Protein AF-A0A958DYH0-F1 (afdb_monomer_lite)

Sequence (170 aa):
MGKKNKKQTQKKQQAKALKRRAVQKENKKVSNLMKAKRKTPGMPGLPGGIPPQMRAVAEHLMTFSMPIFELAQPQTPGQINALAAIIQNWWAAFEVQDTDERAKMLATLEPAYLSQPWAKLPFDELTEILLKRHISLVPKSHTEEELSRFSPEELEAAMNISFSDETAED

Secondary structure (DSSP, 8-state):
--SHHHHHHHHHHHHHHHHHHHHHHHHHHHHHHHHHT---TTPPP--TTS-GGGHHHHHHHHHHHHHHHHHH---SHHHHHHHHHHHHHHHHHHH---HHHHHHHHHHHHHHHHTSTT--S-HHHHHHHHHHHHHHH-GGGS-HHHHHHS-HHHHHHHHH---TTTTS--

Structure (mmCIF, N/CA/C/O backbone):
data_AF-A0A958DYH0-F1
#
_entry.id   AF-A0A958DYH0-F1
#
loop_
_atom_site.group_PDB
_atom_site.id
_atom_site.type_symbol
_atom_site.label_atom_id
_atom_site.label_alt_id
_atom_site.label_comp_id
_atom_site.label_asym_id
_atom_site.label_entity_id
_atom_site.label_seq_id
_atom_site.pdbx_PDB_ins_code
_atom_site.Cartn_x
_atom_site.Cartn_y
_atom_site.Cartn_z
_atom_site.occupancy
_atom_site.B_iso_or_equiv
_atom_site.auth_seq_id
_atom_site.auth_comp_id
_atom_site.auth_asym_id
_atom_site.auth_atom_id
_atom_site.pdbx_PDB_model_num
ATOM 1 N N . MET A 1 1 ? -41.935 9.884 43.473 1.00 51.03 1 MET A N 1
ATOM 2 C CA . MET A 1 1 ? -41.327 9.287 42.256 1.00 51.03 1 MET A CA 1
ATOM 3 C C . MET A 1 1 ? -39.782 9.386 42.243 1.00 51.03 1 MET A C 1
ATOM 5 O O . MET A 1 1 ? -39.219 9.948 41.319 1.00 51.03 1 MET A O 1
ATOM 9 N N . GLY A 1 2 ? -39.053 8.859 43.245 1.00 51.03 2 GLY A N 1
ATOM 10 C CA . GLY A 1 2 ? -37.624 9.226 43.432 1.00 51.03 2 GLY A CA 1
ATOM 11 C C . GLY A 1 2 ? -36.560 8.121 43.326 1.00 51.03 2 GLY A C 1
ATOM 12 O O . GLY A 1 2 ? -35.382 8.429 43.171 1.00 51.03 2 GLY A O 1
ATOM 13 N N . LYS A 1 3 ? -36.930 6.833 43.418 1.00 55.66 3 LYS A N 1
ATOM 14 C CA . LYS A 1 3 ? -35.948 5.728 43.542 1.00 55.66 3 LYS A CA 1
ATOM 15 C C . LYS A 1 3 ? -35.738 4.905 42.261 1.00 55.66 3 LYS A C 1
ATOM 17 O O . LYS A 1 3 ? -34.629 4.428 42.033 1.00 55.66 3 LYS A O 1
ATOM 22 N N . LYS A 1 4 ? -36.762 4.764 41.405 1.00 58.16 4 LYS A N 1
ATOM 23 C CA . LYS A 1 4 ? -36.667 3.994 40.146 1.00 58.16 4 LYS A CA 1
ATOM 24 C C . LYS A 1 4 ? -35.802 4.708 39.094 1.00 58.16 4 LYS A C 1
ATOM 26 O O . LYS A 1 4 ? -34.901 4.081 38.544 1.00 58.16 4 LYS A O 1
ATOM 31 N N . ASN A 1 5 ? -35.967 6.025 38.927 1.00 57.66 5 ASN A N 1
ATOM 32 C CA . ASN A 1 5 ? -35.187 6.800 37.953 1.00 57.66 5 ASN A CA 1
ATOM 33 C C . ASN A 1 5 ? -33.694 6.854 38.314 1.00 57.66 5 ASN A C 1
ATOM 35 O O . ASN A 1 5 ? -32.871 6.564 37.458 1.00 57.66 5 ASN A O 1
ATOM 39 N N . LYS A 1 6 ? -33.325 7.079 39.588 1.00 60.34 6 LYS A N 1
ATOM 40 C CA . LYS A 1 6 ? -31.912 7.059 40.032 1.00 60.34 6 LYS A CA 1
ATOM 41 C C . LYS A 1 6 ? -31.209 5.719 39.763 1.00 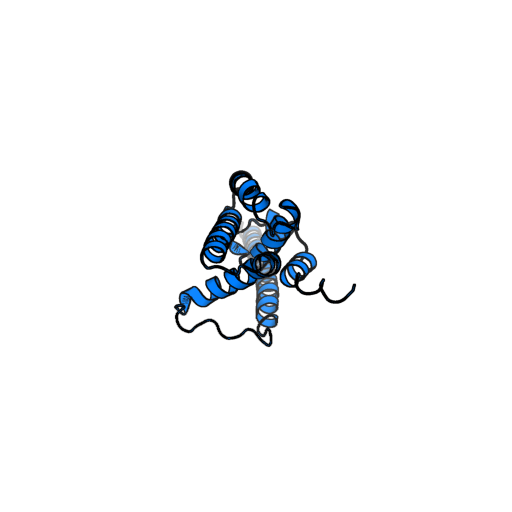60.34 6 LYS A C 1
ATOM 43 O O . LYS A 1 6 ? -30.068 5.717 39.304 1.00 60.34 6 LYS A O 1
ATOM 48 N N . LYS A 1 7 ? -31.886 4.582 39.990 1.00 63.88 7 LYS A N 1
ATOM 49 C CA . LYS A 1 7 ? -31.337 3.247 39.672 1.00 63.88 7 LYS A CA 1
ATOM 50 C C . LYS A 1 7 ? -31.156 3.041 38.165 1.00 63.88 7 LYS A C 1
ATOM 52 O O . LYS A 1 7 ? -30.186 2.411 37.749 1.00 63.88 7 LYS A O 1
ATOM 57 N N . GLN A 1 8 ? -32.056 3.580 37.346 1.00 65.00 8 GLN A N 1
ATOM 58 C CA . GLN A 1 8 ? -31.962 3.483 35.890 1.00 65.00 8 GLN A CA 1
ATOM 59 C C . GLN A 1 8 ? -30.806 4.334 35.338 1.00 65.00 8 GLN A C 1
ATOM 61 O O . GLN A 1 8 ? -30.059 3.866 34.476 1.00 65.00 8 GLN A O 1
ATOM 66 N N . THR A 1 9 ? -30.586 5.535 35.885 1.00 62.75 9 THR A N 1
ATOM 67 C CA . THR A 1 9 ? -29.451 6.390 35.504 1.00 62.75 9 THR A CA 1
ATOM 68 C C . THR A 1 9 ? -28.111 5.787 35.935 1.00 62.75 9 THR A C 1
ATOM 70 O O . THR A 1 9 ? -27.170 5.784 35.142 1.00 62.75 9 THR A O 1
ATOM 73 N N . GLN A 1 10 ? -28.026 5.192 37.133 1.00 65.75 10 GLN A N 1
ATOM 74 C CA . GLN A 1 10 ? -26.817 4.488 37.594 1.00 65.75 10 GLN A CA 1
ATOM 75 C C . GLN A 1 10 ? -26.489 3.257 36.736 1.00 65.75 10 GLN A C 1
ATOM 77 O O . GLN A 1 10 ? -25.329 3.070 36.367 1.00 65.75 10 GLN A O 1
ATOM 82 N N . LYS A 1 11 ? -27.493 2.460 36.335 1.00 67.56 11 LYS A N 1
ATOM 83 C CA . LYS A 1 11 ? -27.284 1.331 35.409 1.00 67.56 11 LYS A CA 1
ATOM 84 C C . LYS A 1 11 ? -26.791 1.791 34.033 1.00 67.56 11 LYS A C 1
ATOM 86 O O . LYS A 1 11 ? -25.871 1.185 33.488 1.00 67.56 11 LYS A O 1
ATOM 91 N N . LYS A 1 12 ? -27.335 2.890 33.489 1.00 65.56 12 LYS A N 1
ATOM 92 C CA . LYS A 1 12 ? -26.852 3.474 32.221 1.00 65.56 12 LYS A CA 1
ATOM 93 C C . LYS A 1 12 ? -25.411 3.982 32.329 1.00 65.56 12 LYS A C 1
ATOM 95 O O . LYS A 1 12 ? -24.625 3.771 31.407 1.00 65.56 12 LYS A O 1
ATOM 100 N N . GLN A 1 13 ? -25.038 4.607 33.447 1.00 65.62 13 GLN A N 1
ATOM 101 C CA . GLN A 1 13 ? -23.665 5.073 33.668 1.00 65.62 13 GLN A CA 1
ATOM 102 C C . GLN A 1 13 ? -22.671 3.912 33.828 1.00 65.62 13 GLN A C 1
ATOM 104 O O . GLN A 1 13 ? -21.600 3.953 33.223 1.00 65.62 13 GLN A O 1
ATOM 109 N N . GLN A 1 14 ? -23.037 2.847 34.548 1.00 63.12 14 GLN A N 1
ATOM 110 C CA . GLN A 1 14 ? -22.204 1.643 34.663 1.00 63.12 14 GLN A CA 1
ATOM 111 C C . GLN A 1 14 ? -22.034 0.921 33.321 1.00 63.12 14 GLN A C 1
ATOM 113 O O . GLN A 1 14 ? -20.913 0.559 32.973 1.00 63.12 14 GLN A O 1
ATOM 118 N N . ALA A 1 15 ? -23.100 0.786 32.525 1.00 64.06 15 ALA A N 1
ATOM 119 C CA . ALA A 1 15 ? -23.015 0.187 31.192 1.00 64.06 15 ALA A CA 1
ATOM 120 C C . ALA A 1 15 ? -22.113 1.004 30.248 1.00 64.06 15 ALA A C 1
ATOM 122 O O . ALA A 1 15 ? -21.296 0.439 29.521 1.00 64.06 15 ALA A O 1
ATOM 123 N N . LYS A 1 16 ? -22.194 2.342 30.301 1.00 68.06 16 LYS A N 1
ATOM 124 C CA . LYS A 1 16 ? -21.324 3.230 29.512 1.00 68.06 16 LYS A CA 1
ATOM 125 C C . LYS A 1 16 ? -19.860 3.152 29.968 1.00 68.06 16 LYS A C 1
ATOM 127 O O . LYS A 1 16 ? -18.963 3.178 29.130 1.00 68.06 16 LYS A O 1
ATOM 132 N N . ALA A 1 17 ? -19.609 3.006 31.271 1.00 62.84 17 ALA A N 1
ATOM 133 C CA . ALA A 1 17 ? -18.264 2.810 31.815 1.00 62.84 17 ALA A CA 1
ATOM 134 C C . ALA A 1 17 ? -17.670 1.437 31.445 1.00 62.84 17 ALA A C 1
ATOM 136 O O . ALA A 1 17 ? -16.488 1.357 31.117 1.00 62.84 17 ALA A O 1
ATOM 137 N N . LEU A 1 18 ? -18.482 0.375 31.437 1.00 62.91 18 LEU A N 1
ATOM 138 C CA . LEU A 1 18 ? -18.087 -0.966 30.989 1.00 62.91 18 LEU A CA 1
ATOM 139 C C . LEU A 1 18 ? -17.742 -0.992 29.495 1.00 62.91 18 LEU A C 1
ATOM 141 O O . LEU A 1 18 ? -16.670 -1.480 29.144 1.00 62.91 18 LEU A O 1
ATOM 145 N N . LYS A 1 19 ? -18.574 -0.383 28.637 1.00 67.12 19 LYS A N 1
ATOM 146 C CA . LYS A 1 19 ? -18.276 -0.248 27.198 1.00 67.12 19 LYS A CA 1
ATOM 147 C C . LYS A 1 19 ? -16.992 0.547 26.952 1.00 67.12 19 LYS A C 1
ATOM 149 O O . LYS A 1 19 ? -16.143 0.112 26.187 1.00 67.12 19 LYS A O 1
ATOM 154 N N . ARG A 1 20 ? -16.783 1.657 27.674 1.00 63.22 20 ARG A N 1
ATOM 155 C CA . ARG A 1 20 ? -15.525 2.423 27.600 1.00 63.22 20 ARG A CA 1
ATOM 156 C C . ARG A 1 20 ? -14.311 1.599 28.026 1.00 63.22 20 ARG A C 1
ATOM 158 O O . ARG A 1 20 ? -13.277 1.687 27.380 1.00 63.22 20 ARG A O 1
ATOM 165 N N . ARG A 1 21 ? -14.425 0.782 29.079 1.00 59.38 21 ARG A N 1
ATOM 166 C CA . ARG A 1 21 ? -13.339 -0.106 29.529 1.00 59.38 21 ARG A CA 1
ATOM 167 C C . ARG A 1 21 ? -13.040 -1.228 28.531 1.00 59.38 21 ARG A C 1
ATOM 169 O O . ARG A 1 21 ? -11.876 -1.594 28.413 1.00 59.38 21 ARG A O 1
ATOM 176 N N . ALA A 1 22 ? -14.044 -1.756 27.831 1.00 62.97 22 ALA A N 1
ATOM 177 C CA . ALA A 1 22 ? -13.851 -2.764 26.786 1.00 62.97 22 ALA A CA 1
ATOM 178 C C . ALA A 1 22 ? -13.075 -2.182 25.594 1.00 62.97 22 ALA A C 1
ATOM 180 O O . ALA A 1 22 ? -11.996 -2.681 25.283 1.00 62.97 22 ALA A O 1
ATOM 181 N N . VAL A 1 23 ? -13.523 -1.036 25.068 1.00 58.62 23 VAL A N 1
ATOM 182 C CA . VAL A 1 23 ? -12.840 -0.312 23.979 1.00 58.62 23 VAL A CA 1
ATOM 183 C C . VAL A 1 23 ? -11.418 0.091 24.383 1.00 58.62 23 VAL A C 1
ATOM 185 O O . VAL A 1 23 ? -10.476 -0.025 23.610 1.00 58.62 23 VAL A O 1
ATOM 188 N N . GLN A 1 24 ? -11.208 0.511 25.634 1.00 62.88 24 GLN A N 1
ATOM 189 C CA . GLN A 1 24 ? -9.877 0.879 26.121 1.00 62.88 24 GLN A CA 1
ATOM 190 C C . GLN A 1 24 ? -8.950 -0.336 26.310 1.00 62.88 24 GLN A C 1
ATOM 192 O O . GLN A 1 24 ? -7.732 -0.185 26.213 1.00 62.88 24 GLN A O 1
ATOM 197 N N . LYS A 1 25 ? -9.498 -1.533 26.573 1.00 64.12 25 LYS A N 1
ATOM 198 C CA . LYS A 1 25 ? -8.734 -2.790 26.605 1.00 64.12 25 LYS A CA 1
ATOM 199 C C . LYS A 1 25 ? -8.376 -3.261 25.199 1.00 64.12 25 LYS A C 1
ATOM 201 O O . LYS A 1 25 ? -7.242 -3.683 25.017 1.00 64.12 25 LYS A O 1
ATOM 206 N N . GLU A 1 26 ? -9.280 -3.150 24.232 1.00 56.00 26 GLU A N 1
ATOM 207 C CA . GLU A 1 26 ? -8.983 -3.416 22.816 1.00 56.00 26 GLU A CA 1
ATOM 208 C C . GLU A 1 26 ? -7.931 -2.454 22.277 1.00 56.00 26 GLU A C 1
ATOM 210 O O . GLU A 1 26 ? -6.883 -2.898 21.821 1.00 56.00 26 GLU A O 1
ATOM 215 N N . ASN A 1 27 ? -8.107 -1.148 22.482 1.00 56.44 27 ASN A N 1
ATOM 216 C CA . ASN A 1 27 ? -7.121 -0.150 22.066 1.00 56.44 27 ASN A CA 1
ATOM 217 C C . ASN A 1 27 ? -5.764 -0.348 22.759 1.00 56.44 27 ASN A C 1
ATOM 219 O O . ASN A 1 27 ? -4.722 -0.093 22.160 1.00 56.44 27 ASN A O 1
ATOM 223 N N . LYS A 1 28 ? -5.741 -0.837 24.010 1.00 58.06 28 LYS A N 1
ATOM 224 C CA . LYS A 1 28 ? -4.493 -1.238 24.681 1.00 58.06 28 LYS A CA 1
ATOM 225 C C . LYS A 1 28 ? -3.913 -2.540 24.143 1.00 58.06 28 LYS A C 1
ATOM 227 O O . LYS A 1 28 ? -2.696 -2.645 24.121 1.00 58.06 28 LYS A O 1
ATOM 232 N N . LYS A 1 29 ? -4.724 -3.514 23.726 1.00 59.66 29 LYS A N 1
ATOM 233 C CA . LYS A 1 29 ? -4.241 -4.740 23.073 1.00 59.66 29 LYS A CA 1
ATOM 234 C C . LYS A 1 29 ? -3.622 -4.412 21.718 1.00 59.66 29 LYS A C 1
ATOM 236 O O . LYS A 1 29 ? -2.484 -4.797 21.502 1.00 59.66 29 LYS A O 1
ATOM 241 N N . VAL A 1 30 ? -4.291 -3.609 20.891 1.00 56.41 30 VAL A N 1
ATOM 242 C CA . VAL A 1 30 ? -3.762 -3.111 19.610 1.00 56.41 30 VAL A CA 1
ATOM 243 C C . VAL A 1 30 ? -2.508 -2.256 19.835 1.00 56.41 30 VAL A C 1
ATOM 245 O O . VAL A 1 30 ? -1.487 -2.471 19.192 1.00 56.41 30 VAL A O 1
ATOM 248 N N . SER A 1 31 ? -2.514 -1.353 20.825 1.00 49.25 31 SER A N 1
ATOM 249 C CA . SER A 1 31 ? -1.328 -0.556 21.177 1.00 49.25 31 SER A CA 1
ATOM 250 C C . SER A 1 31 ? -0.178 -1.402 21.733 1.00 49.25 31 SER A C 1
ATOM 252 O O . SER A 1 31 ? 0.978 -1.086 21.466 1.00 49.25 31 SER A O 1
ATOM 254 N N . ASN A 1 32 ? -0.457 -2.466 22.489 1.00 56.75 32 ASN A N 1
ATOM 255 C CA . ASN A 1 32 ? 0.564 -3.392 22.972 1.00 56.75 32 ASN A CA 1
ATOM 256 C C . ASN A 1 32 ? 1.071 -4.308 21.855 1.00 56.75 32 ASN A C 1
ATOM 258 O O . ASN A 1 32 ? 2.254 -4.615 21.867 1.00 56.75 32 ASN A O 1
ATOM 262 N N . LEU A 1 33 ? 0.242 -4.660 20.868 1.00 52.44 33 LEU A N 1
ATOM 263 C CA . LEU A 1 33 ? 0.671 -5.314 19.628 1.00 52.44 33 LEU A CA 1
ATOM 264 C C . LEU A 1 33 ? 1.639 -4.398 18.856 1.00 52.44 33 LEU A C 1
ATOM 266 O O . LEU A 1 33 ? 2.725 -4.817 18.471 1.00 52.44 33 LEU A O 1
ATOM 270 N N . MET A 1 34 ? 1.314 -3.104 18.743 1.00 53.28 34 MET A N 1
ATOM 271 C CA . MET A 1 34 ? 2.191 -2.095 18.129 1.00 53.28 34 MET A CA 1
ATOM 272 C C . MET A 1 34 ? 3.466 -1.814 18.941 1.00 53.28 34 MET A C 1
ATOM 274 O O . MET A 1 34 ? 4.508 -1.503 18.370 1.00 53.28 34 MET A O 1
ATOM 278 N N . LYS A 1 35 ? 3.419 -1.925 20.274 1.00 52.19 35 LYS A N 1
ATOM 279 C CA . LYS A 1 35 ? 4.613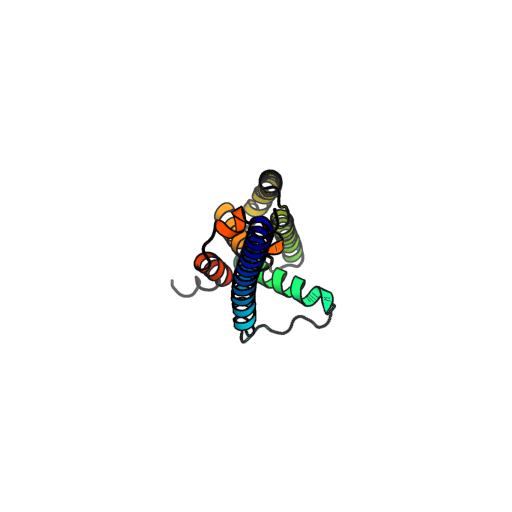 -1.811 21.130 1.00 52.19 35 LYS A CA 1
ATOM 280 C C . LYS A 1 35 ? 5.457 -3.085 21.131 1.00 52.19 35 LYS A C 1
ATOM 282 O O . LYS A 1 35 ? 6.669 -2.970 21.247 1.00 52.19 35 LYS A O 1
ATOM 287 N N . ALA A 1 36 ? 4.853 -4.261 20.972 1.00 49.41 36 ALA A N 1
ATOM 288 C CA . ALA A 1 36 ? 5.558 -5.533 20.825 1.00 49.41 36 ALA A CA 1
ATOM 289 C C . ALA A 1 36 ? 6.232 -5.662 19.448 1.00 49.41 36 ALA A C 1
ATOM 291 O O . ALA A 1 36 ? 7.279 -6.288 19.352 1.00 49.41 36 ALA A O 1
ATOM 292 N N . LYS A 1 37 ? 5.719 -4.973 18.416 1.00 52.47 37 LYS A N 1
ATOM 293 C CA . LYS A 1 37 ? 6.401 -4.800 17.119 1.00 52.47 37 LYS A CA 1
ATOM 294 C C . LYS A 1 37 ? 7.540 -3.763 17.135 1.00 52.47 37 LYS A C 1
ATOM 296 O O . LYS A 1 37 ? 8.217 -3.583 16.126 1.00 52.47 37 LYS A O 1
ATOM 301 N N . ARG A 1 38 ? 7.831 -3.097 18.265 1.00 46.72 38 ARG A N 1
ATOM 302 C CA . ARG A 1 38 ? 9.029 -2.243 18.392 1.00 46.72 38 ARG A CA 1
ATOM 303 C C . ARG A 1 38 ? 10.262 -3.075 18.717 1.00 46.72 38 ARG A C 1
ATOM 305 O O . ARG A 1 38 ? 10.694 -3.136 19.866 1.00 46.72 38 ARG A O 1
ATOM 312 N N . LYS A 1 39 ? 10.810 -3.664 17.660 1.00 43.62 39 LYS A N 1
ATOM 313 C CA . LYS A 1 39 ? 12.234 -3.818 17.326 1.00 43.62 39 LYS A CA 1
ATOM 314 C C . LYS A 1 39 ? 12.266 -4.819 16.179 1.00 43.62 39 LYS A C 1
ATOM 316 O O . LYS A 1 39 ? 12.472 -6.002 16.405 1.00 43.62 39 LYS A O 1
ATOM 321 N N . THR A 1 40 ? 12.047 -4.341 14.958 1.00 48.31 40 THR A N 1
ATOM 322 C CA . THR A 1 40 ? 12.649 -4.995 13.797 1.00 48.31 40 THR A CA 1
ATOM 323 C C . THR A 1 40 ? 14.165 -4.902 13.997 1.00 48.31 40 THR A C 1
ATOM 325 O O . THR A 1 40 ? 14.711 -3.794 14.052 1.00 48.31 40 THR A O 1
ATOM 328 N N . PRO A 1 41 ? 14.873 -6.019 14.226 1.00 43.91 41 PRO A N 1
ATOM 329 C CA . PRO A 1 41 ? 16.323 -6.005 14.241 1.00 43.91 41 PRO A CA 1
ATOM 330 C C . PRO A 1 41 ? 16.759 -5.815 12.784 1.00 43.91 41 PRO A C 1
ATOM 332 O O . PRO A 1 41 ? 16.574 -6.717 11.978 1.00 43.91 41 PRO A O 1
ATOM 335 N N . GLY A 1 42 ? 17.293 -4.640 12.432 1.00 41.75 42 GLY A N 1
ATOM 336 C CA . GLY A 1 42 ? 18.102 -4.508 11.213 1.00 41.75 42 GLY A CA 1
ATOM 337 C C . GLY A 1 42 ? 17.629 -3.596 10.077 1.00 41.75 42 GLY A C 1
ATOM 338 O O . GLY A 1 42 ? 18.118 -3.788 8.972 1.00 41.75 42 GLY A O 1
ATOM 339 N N . MET A 1 43 ? 16.779 -2.578 10.278 1.00 50.47 43 MET A N 1
ATOM 340 C CA . MET A 1 43 ? 16.681 -1.525 9.247 1.00 50.47 43 MET A CA 1
ATOM 341 C C . MET A 1 43 ? 17.843 -0.521 9.382 1.00 50.47 43 MET A C 1
ATOM 343 O O . MET A 1 43 ? 17.998 0.073 10.456 1.00 50.47 43 MET A O 1
ATOM 347 N N . PRO A 1 44 ? 18.650 -0.293 8.325 1.00 51.53 44 PRO A N 1
ATOM 348 C CA . PRO A 1 44 ? 19.625 0.791 8.285 1.00 51.53 44 PRO A CA 1
ATOM 349 C C . PRO A 1 44 ? 18.900 2.116 8.522 1.00 51.53 44 PRO A C 1
ATOM 351 O O . PRO A 1 44 ? 17.832 2.357 7.962 1.00 51.53 44 PRO A O 1
ATOM 354 N N . GLY A 1 45 ? 19.446 2.957 9.400 1.00 52.94 45 GLY A N 1
ATOM 355 C CA . GLY A 1 45 ? 18.799 4.200 9.805 1.00 52.94 45 GLY A CA 1
ATOM 356 C C . GLY A 1 45 ? 18.424 5.074 8.607 1.00 52.94 45 GLY A C 1
ATOM 357 O O . GLY A 1 45 ? 19.263 5.357 7.756 1.00 52.94 45 GLY A O 1
ATOM 358 N N . LEU A 1 46 ? 17.163 5.521 8.579 1.00 52.59 46 LEU A N 1
ATOM 359 C CA . LEU A 1 46 ? 16.675 6.568 7.679 1.00 52.59 46 LEU A CA 1
ATOM 360 C C . LEU A 1 46 ? 17.685 7.732 7.610 1.00 52.59 46 LEU A C 1
ATOM 362 O O . LEU A 1 46 ? 18.160 8.165 8.668 1.00 52.59 46 LEU A O 1
ATOM 366 N N . PRO A 1 47 ? 18.001 8.260 6.411 1.00 53.91 47 PRO A N 1
ATOM 367 C CA . PRO A 1 47 ? 18.963 9.346 6.258 1.00 53.91 47 PRO A CA 1
ATOM 368 C C . PRO A 1 47 ? 18.538 10.548 7.109 1.00 53.91 47 PRO A C 1
ATOM 370 O O . PRO A 1 47 ? 17.364 10.920 7.140 1.00 53.91 47 PRO A O 1
ATOM 373 N N . GLY A 1 48 ? 19.498 11.162 7.808 1.00 51.84 48 GLY A N 1
ATOM 374 C CA . GLY A 1 48 ? 19.290 12.211 8.820 1.00 51.84 48 GLY A CA 1
ATOM 375 C C . GLY A 1 48 ? 18.668 13.533 8.338 1.00 51.84 48 GLY A C 1
ATOM 376 O O . GLY A 1 48 ? 18.751 14.523 9.056 1.00 51.84 48 GLY A O 1
ATOM 377 N N . GLY A 1 49 ? 18.063 13.570 7.148 1.00 63.25 49 GLY A N 1
ATOM 378 C CA . GLY A 1 49 ? 17.384 14.732 6.569 1.00 63.25 49 GLY A CA 1
ATOM 379 C C . GLY A 1 49 ? 15.864 14.766 6.770 1.00 63.25 49 GLY A C 1
ATOM 380 O O . GLY A 1 49 ? 15.241 15.763 6.420 1.00 63.25 49 GLY A O 1
ATOM 381 N N . ILE A 1 50 ? 15.243 13.715 7.321 1.00 64.75 50 ILE A N 1
ATOM 382 C CA . ILE A 1 50 ? 13.787 13.699 7.539 1.00 64.75 50 ILE A CA 1
ATOM 383 C C . ILE A 1 50 ? 13.451 14.379 8.877 1.00 64.75 50 ILE A C 1
ATOM 385 O O . ILE A 1 50 ? 13.945 13.936 9.920 1.00 64.75 50 ILE A O 1
ATOM 389 N N . PRO A 1 51 ? 12.585 15.414 8.894 1.00 74.44 51 PRO A N 1
ATOM 390 C CA . PRO A 1 51 ? 12.142 16.041 10.134 1.00 74.44 51 PRO A CA 1
ATOM 391 C C . PRO A 1 51 ? 11.535 15.014 11.103 1.00 74.44 51 PRO A C 1
ATOM 393 O O . PRO A 1 51 ? 10.790 14.136 10.657 1.00 74.44 51 PRO A O 1
ATOM 396 N N . PRO A 1 52 ? 11.761 15.125 12.427 1.00 71.12 52 PRO A N 1
ATOM 397 C CA . PRO A 1 52 ? 11.244 14.166 13.407 1.00 71.12 52 PRO A CA 1
ATOM 398 C C . PRO A 1 52 ? 9.733 13.923 13.304 1.00 71.12 52 PRO A C 1
ATOM 400 O O . PRO A 1 52 ? 9.289 12.789 13.481 1.00 71.12 52 PRO A O 1
ATOM 403 N N . GLN A 1 53 ? 8.949 14.952 12.956 1.00 74.88 53 GLN A N 1
ATOM 404 C CA . GLN A 1 53 ? 7.503 14.822 12.749 1.00 74.88 53 GLN A CA 1
ATOM 405 C C . GLN A 1 53 ? 7.109 13.957 11.536 1.00 74.88 53 GLN A C 1
ATOM 407 O O . GLN A 1 53 ? 6.037 13.362 11.543 1.00 74.88 53 GLN A O 1
ATOM 412 N N . MET A 1 54 ? 7.973 13.851 10.521 1.00 75.25 54 MET A N 1
ATOM 413 C CA . MET A 1 54 ? 7.727 13.087 9.288 1.00 75.25 54 MET A CA 1
ATOM 414 C C . MET A 1 54 ? 8.287 11.665 9.353 1.00 75.25 54 MET A C 1
ATOM 416 O O . MET A 1 54 ? 8.040 10.864 8.456 1.00 75.25 54 MET A O 1
ATOM 420 N N . ARG A 1 55 ? 9.033 11.330 10.411 1.00 78.25 55 ARG A N 1
ATOM 421 C CA . ARG A 1 55 ? 9.744 10.052 10.515 1.00 78.25 55 ARG A CA 1
ATOM 422 C C . ARG A 1 55 ? 8.796 8.854 10.481 1.00 78.25 55 ARG A C 1
ATOM 424 O O . ARG A 1 55 ? 9.042 7.921 9.735 1.00 78.25 55 ARG A O 1
ATOM 431 N N . ALA A 1 56 ? 7.679 8.927 11.207 1.00 78.88 56 ALA A N 1
ATOM 432 C CA . ALA A 1 56 ? 6.671 7.865 11.207 1.00 78.88 56 ALA A CA 1
ATOM 433 C C . ALA A 1 56 ? 6.016 7.683 9.826 1.00 78.88 56 ALA A C 1
ATOM 435 O O . ALA A 1 56 ? 5.803 6.560 9.386 1.00 78.88 56 ALA A O 1
ATOM 436 N N . VAL A 1 57 ? 5.741 8.785 9.118 1.00 80.19 57 VAL A N 1
ATOM 437 C CA . VAL A 1 57 ? 5.176 8.745 7.760 1.00 80.19 57 VAL A CA 1
ATOM 438 C C . VAL A 1 57 ? 6.174 8.118 6.787 1.00 80.19 57 VAL A C 1
ATOM 440 O O . VAL A 1 57 ? 5.800 7.261 5.995 1.00 80.19 57 VAL A O 1
ATOM 443 N N . ALA A 1 58 ? 7.453 8.485 6.888 1.00 81.62 58 ALA A N 1
ATOM 444 C CA . ALA A 1 58 ? 8.514 7.896 6.079 1.00 81.62 58 ALA A CA 1
ATOM 445 C C . ALA A 1 58 ? 8.689 6.394 6.354 1.00 81.62 58 ALA A C 1
ATOM 447 O O . ALA A 1 58 ? 8.785 5.613 5.413 1.00 81.62 58 ALA A O 1
ATOM 448 N N . GLU A 1 59 ? 8.674 5.975 7.623 1.00 85.06 59 GLU A N 1
ATOM 449 C CA . GLU A 1 59 ? 8.727 4.557 8.011 1.00 85.06 59 GLU A CA 1
ATOM 450 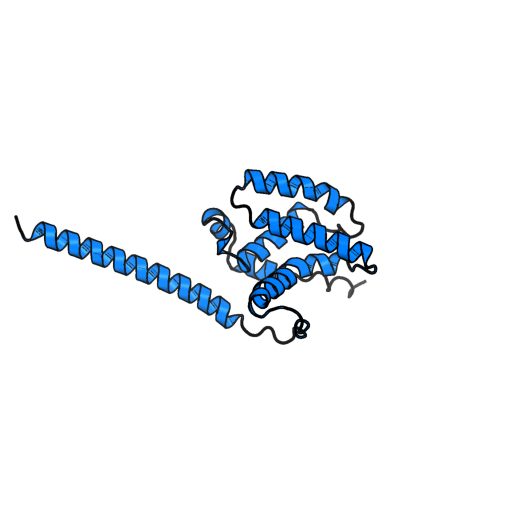C C . GLU A 1 59 ? 7.539 3.771 7.436 1.00 85.06 59 GLU A C 1
ATOM 452 O O . GLU A 1 59 ? 7.719 2.673 6.898 1.00 85.06 59 GLU A O 1
ATOM 457 N N . HIS A 1 60 ? 6.330 4.339 7.488 1.00 89.00 60 HIS A N 1
ATOM 458 C CA . HIS A 1 60 ? 5.150 3.707 6.907 1.00 89.00 60 HIS A CA 1
ATOM 459 C C . HIS A 1 60 ? 5.244 3.608 5.382 1.00 89.00 60 HIS A C 1
ATOM 461 O O . HIS A 1 60 ? 5.030 2.528 4.838 1.00 89.00 60 HIS A O 1
ATOM 467 N N . LEU A 1 61 ? 5.618 4.691 4.697 1.00 86.44 61 LEU A N 1
ATOM 468 C CA . LEU A 1 61 ? 5.776 4.700 3.241 1.00 86.44 61 LEU A CA 1
ATOM 469 C C . LEU A 1 61 ? 6.841 3.703 2.777 1.00 86.44 61 LEU A C 1
ATOM 471 O O . LEU A 1 61 ? 6.618 2.989 1.801 1.00 86.44 61 LEU A O 1
ATOM 475 N N . MET A 1 62 ? 7.969 3.597 3.484 1.00 87.00 62 MET A N 1
ATOM 476 C CA . MET A 1 62 ? 8.987 2.584 3.186 1.00 87.00 62 MET A CA 1
ATOM 477 C C . MET A 1 62 ? 8.435 1.165 3.335 1.00 87.00 62 MET A C 1
ATOM 479 O O . MET A 1 62 ? 8.618 0.335 2.451 1.00 87.00 62 MET A O 1
ATOM 483 N N . THR A 1 63 ? 7.723 0.892 4.429 1.00 87.81 63 THR A N 1
ATOM 484 C CA . THR A 1 63 ? 7.169 -0.446 4.689 1.00 87.81 63 THR A CA 1
ATOM 485 C C . THR A 1 63 ? 6.080 -0.819 3.679 1.00 87.81 63 THR A C 1
ATOM 487 O O . THR A 1 63 ? 6.004 -1.957 3.218 1.00 87.81 63 THR A O 1
ATOM 490 N N . PHE A 1 64 ? 5.248 0.148 3.302 1.00 91.44 64 PHE A N 1
ATOM 491 C CA . PHE A 1 64 ? 4.221 -0.006 2.279 1.00 91.44 64 PHE A CA 1
ATOM 492 C C . PHE A 1 64 ? 4.812 -0.276 0.894 1.00 91.44 64 PHE A C 1
ATOM 494 O O . PHE A 1 64 ? 4.348 -1.169 0.197 1.00 91.44 64 PHE A O 1
ATOM 501 N N . SER A 1 65 ? 5.851 0.469 0.513 1.00 89.25 65 SER A N 1
ATOM 502 C CA . SER A 1 65 ? 6.438 0.406 -0.831 1.00 89.25 65 SER A CA 1
ATOM 503 C C . SER A 1 65 ? 7.407 -0.753 -1.058 1.00 89.25 65 SER A C 1
ATOM 505 O O . SER A 1 65 ? 7.701 -1.070 -2.208 1.00 89.25 65 SER A O 1
ATOM 507 N N . MET A 1 66 ? 7.883 -1.404 0.005 1.00 86.75 66 MET A N 1
ATOM 508 C CA . MET A 1 66 ? 8.854 -2.504 -0.059 1.00 86.75 66 MET A CA 1
ATOM 509 C C . MET A 1 66 ? 8.541 -3.579 -1.124 1.00 86.75 66 MET A C 1
ATOM 511 O O . MET A 1 66 ? 9.431 -3.846 -1.930 1.00 86.75 66 MET A O 1
ATOM 515 N N . PRO A 1 67 ? 7.309 -4.120 -1.250 1.00 85.38 67 PRO A N 1
ATOM 516 C CA . PRO A 1 67 ? 7.033 -5.178 -2.226 1.00 85.38 67 PRO A CA 1
ATOM 517 C C . PRO A 1 67 ? 7.170 -4.686 -3.671 1.00 85.38 67 PRO A C 1
ATOM 519 O O . PRO A 1 67 ? 7.605 -5.414 -4.556 1.00 85.38 67 PRO A O 1
ATOM 522 N N . ILE A 1 68 ? 6.837 -3.417 -3.910 1.00 86.81 68 ILE A N 1
ATOM 523 C CA . ILE A 1 68 ? 6.943 -2.789 -5.227 1.00 86.81 68 ILE A CA 1
ATOM 524 C C . ILE A 1 68 ? 8.417 -2.612 -5.610 1.00 86.81 68 ILE A C 1
ATOM 526 O O . ILE A 1 68 ? 8.786 -2.872 -6.752 1.00 86.81 68 ILE A O 1
ATOM 530 N N . PHE A 1 69 ? 9.272 -2.201 -4.669 1.00 86.69 69 PHE A N 1
ATOM 531 C CA . PHE A 1 69 ? 10.709 -2.059 -4.924 1.00 86.69 69 PHE A CA 1
ATOM 532 C C . PHE A 1 69 ? 11.392 -3.398 -5.219 1.00 86.69 69 PHE A C 1
ATOM 534 O O . PHE A 1 69 ? 12.255 -3.446 -6.097 1.00 86.69 69 PHE A O 1
ATOM 541 N N . GLU A 1 70 ? 10.991 -4.472 -4.537 1.00 84.44 70 GLU A N 1
ATOM 542 C CA . GLU A 1 70 ? 11.511 -5.824 -4.781 1.00 84.44 70 GLU A CA 1
ATOM 543 C C . GLU A 1 70 ? 11.145 -6.347 -6.175 1.00 84.44 70 GLU A C 1
ATOM 545 O O . GLU A 1 70 ? 11.992 -6.938 -6.847 1.00 84.44 70 GLU A O 1
ATOM 550 N N . LEU A 1 71 ? 9.923 -6.065 -6.642 1.00 81.88 71 LEU A N 1
ATOM 551 C CA . LEU A 1 71 ? 9.474 -6.418 -7.991 1.00 81.88 71 LEU A CA 1
ATOM 552 C C . LEU A 1 71 ? 10.148 -5.559 -9.071 1.00 81.88 71 LEU A C 1
ATOM 554 O O . LEU A 1 71 ? 10.569 -6.080 -10.104 1.00 81.88 71 LEU A O 1
ATOM 558 N N . ALA A 1 72 ? 10.234 -4.245 -8.845 1.00 84.06 72 ALA A N 1
ATOM 559 C CA . ALA A 1 72 ? 10.637 -3.277 -9.861 1.00 84.06 72 ALA A CA 1
ATOM 560 C C . ALA A 1 72 ? 12.146 -3.157 -10.071 1.00 84.06 72 ALA A C 1
ATOM 562 O O . ALA A 1 72 ? 12.568 -2.849 -11.187 1.00 84.06 72 ALA A O 1
ATOM 563 N N . GLN A 1 73 ? 12.938 -3.344 -9.010 1.00 78.75 73 GLN A N 1
ATOM 564 C CA . GLN A 1 73 ? 14.401 -3.198 -9.004 1.00 78.75 73 GLN A CA 1
ATOM 565 C C . GLN A 1 73 ? 14.905 -2.031 -9.884 1.00 78.75 73 GLN A C 1
ATOM 567 O O . GLN A 1 73 ? 15.714 -2.243 -10.795 1.00 78.75 73 GLN A O 1
ATOM 572 N N . PRO A 1 74 ? 14.403 -0.796 -9.674 1.00 78.62 74 PRO A N 1
ATOM 573 C CA . PRO A 1 74 ? 14.669 0.321 -10.574 1.00 78.62 74 PRO A CA 1
ATOM 574 C C . PRO A 1 74 ? 16.169 0.646 -10.613 1.00 78.62 74 PRO A C 1
ATOM 576 O O . PRO A 1 74 ? 16.793 0.865 -9.577 1.00 78.62 74 PRO A O 1
ATOM 579 N N . GLN A 1 75 ? 16.743 0.715 -11.816 1.00 78.62 75 GLN A N 1
ATOM 580 C CA . GLN A 1 75 ? 18.184 0.924 -12.032 1.00 78.62 75 GLN A CA 1
ATOM 581 C C . GLN A 1 75 ? 18.523 2.373 -12.401 1.00 78.62 75 GLN A C 1
ATOM 583 O O . GLN A 1 75 ? 19.678 2.790 -12.341 1.00 78.62 75 GLN A O 1
ATOM 588 N N . THR A 1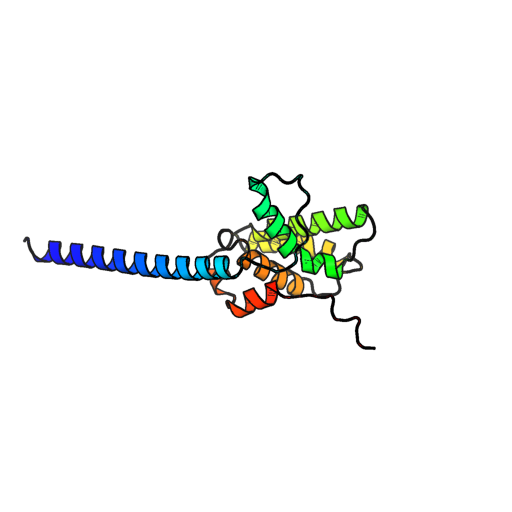 76 ? 17.522 3.156 -12.814 1.00 84.06 76 THR A N 1
ATOM 589 C CA . THR A 1 76 ? 17.710 4.534 -13.288 1.00 84.06 76 THR A CA 1
ATOM 590 C C . THR A 1 76 ? 16.889 5.538 -12.475 1.00 84.06 76 THR A C 1
ATOM 592 O O . THR A 1 76 ? 15.795 5.204 -12.014 1.00 84.06 76 THR A O 1
ATOM 595 N N . PRO A 1 77 ? 17.334 6.806 -12.359 1.00 83.62 77 PRO A N 1
ATOM 596 C CA . PRO A 1 77 ? 16.555 7.850 -11.688 1.00 83.62 77 PRO A CA 1
ATOM 597 C C . PRO A 1 77 ? 15.152 8.050 -12.280 1.00 83.62 77 PRO A C 1
ATOM 599 O O . PRO A 1 77 ? 14.200 8.295 -11.545 1.00 83.62 77 PRO A O 1
ATOM 602 N N . GLY A 1 78 ? 15.002 7.904 -13.602 1.00 81.69 78 GLY A N 1
ATOM 603 C CA . GLY A 1 78 ? 13.700 7.995 -14.269 1.00 81.69 78 GLY A CA 1
ATOM 604 C C . GLY A 1 78 ? 12.727 6.905 -13.814 1.00 81.69 78 GLY A C 1
ATOM 605 O O . GLY A 1 78 ? 11.572 7.202 -13.519 1.00 81.69 78 GLY A O 1
ATOM 606 N N . GLN A 1 79 ? 13.206 5.664 -13.679 1.00 81.56 79 GLN A N 1
ATOM 607 C CA . GLN A 1 79 ? 12.409 4.552 -13.151 1.00 81.56 79 GLN A CA 1
ATOM 608 C C . GLN A 1 79 ? 12.055 4.755 -11.678 1.00 81.56 79 GLN A C 1
ATOM 610 O O . GLN A 1 79 ? 10.918 4.502 -11.297 1.00 81.56 79 GLN A O 1
ATOM 615 N N . ILE A 1 80 ? 12.989 5.259 -10.865 1.00 83.31 80 ILE A N 1
ATOM 616 C CA . ILE A 1 80 ? 12.726 5.581 -9.454 1.00 83.31 80 ILE A CA 1
ATOM 617 C C . ILE A 1 80 ? 11.604 6.621 -9.345 1.00 83.31 80 ILE A C 1
ATOM 619 O O . ILE A 1 80 ? 10.685 6.446 -8.549 1.00 83.31 80 ILE A O 1
ATOM 623 N N . ASN A 1 81 ? 11.635 7.670 -10.171 1.00 84.62 81 ASN A N 1
ATOM 624 C CA . ASN A 1 81 ? 10.605 8.710 -10.164 1.00 84.62 81 ASN A CA 1
ATOM 625 C C . ASN A 1 81 ? 9.237 8.181 -10.616 1.00 84.62 81 ASN A C 1
ATOM 627 O O . ASN A 1 81 ? 8.225 8.493 -9.988 1.00 84.62 81 ASN A O 1
ATOM 631 N N . ALA A 1 82 ? 9.197 7.363 -11.672 1.00 81.69 82 ALA A N 1
ATOM 632 C CA . ALA A 1 82 ? 7.959 6.734 -12.131 1.00 81.69 82 ALA A CA 1
ATOM 633 C C . ALA A 1 82 ? 7.373 5.800 -11.059 1.00 81.69 82 ALA A C 1
ATOM 635 O O . ALA A 1 82 ? 6.178 5.854 -10.769 1.00 81.69 82 ALA A O 1
ATOM 636 N N . LEU A 1 83 ? 8.227 5.002 -10.414 1.00 86.56 83 LEU A N 1
ATOM 637 C CA . LEU A 1 83 ? 7.834 4.103 -9.334 1.00 86.56 83 LEU A CA 1
ATOM 638 C C . LEU A 1 83 ? 7.295 4.874 -8.128 1.00 86.56 83 LEU A C 1
ATOM 640 O O . LEU A 1 83 ? 6.247 4.529 -7.589 1.00 86.56 83 LEU A O 1
ATOM 644 N N . ALA A 1 84 ? 7.979 5.953 -7.741 1.00 87.44 84 ALA A N 1
ATOM 645 C CA . ALA A 1 84 ? 7.543 6.825 -6.661 1.00 87.44 84 ALA A CA 1
ATOM 646 C C . ALA A 1 84 ? 6.163 7.435 -6.945 1.00 87.44 84 ALA A C 1
ATOM 648 O O . ALA A 1 84 ? 5.336 7.484 -6.038 1.00 87.44 84 ALA A O 1
ATOM 649 N N . ALA A 1 85 ? 5.884 7.842 -8.187 1.00 87.94 85 ALA A N 1
ATOM 650 C CA . ALA A 1 85 ? 4.574 8.364 -8.572 1.00 87.94 85 ALA A CA 1
ATOM 651 C C . ALA A 1 85 ? 3.468 7.299 -8.453 1.00 87.94 85 ALA A C 1
ATOM 653 O O . ALA A 1 85 ? 2.410 7.574 -7.890 1.00 87.94 85 ALA A O 1
ATOM 654 N N . ILE A 1 86 ? 3.719 6.070 -8.919 1.00 89.31 86 ILE A N 1
ATOM 655 C CA . ILE A 1 86 ? 2.763 4.956 -8.790 1.00 89.31 86 ILE A CA 1
ATOM 656 C C . ILE A 1 86 ? 2.494 4.647 -7.308 1.00 89.31 86 ILE A C 1
ATOM 658 O O . ILE A 1 86 ? 1.337 4.568 -6.894 1.00 89.31 86 ILE A O 1
ATOM 662 N N . ILE A 1 87 ? 3.548 4.555 -6.489 1.00 92.00 87 ILE A N 1
ATOM 663 C CA . ILE A 1 87 ? 3.447 4.331 -5.037 1.00 92.00 87 ILE A CA 1
ATOM 664 C C . ILE A 1 87 ? 2.622 5.433 -4.363 1.00 92.00 87 ILE A C 1
ATOM 666 O O . ILE A 1 87 ? 1.744 5.133 -3.556 1.00 92.00 87 ILE A O 1
ATOM 670 N N . GLN A 1 88 ? 2.899 6.700 -4.684 1.00 90.44 88 GLN A N 1
ATOM 671 C CA . GLN A 1 88 ? 2.173 7.841 -4.123 1.00 90.44 88 GLN A CA 1
ATOM 672 C C . GLN A 1 88 ? 0.689 7.796 -4.479 1.00 90.44 88 GLN A C 1
ATOM 674 O O . GLN A 1 88 ? -0.144 8.062 -3.617 1.00 90.44 88 GLN A O 1
ATOM 679 N N . ASN A 1 89 ? 0.352 7.424 -5.713 1.00 92.50 89 ASN A N 1
ATOM 680 C CA . ASN A 1 89 ? -1.040 7.322 -6.129 1.00 92.50 89 ASN A CA 1
ATOM 681 C C . ASN A 1 89 ? -1.775 6.162 -5.445 1.00 92.50 89 ASN A C 1
ATOM 683 O O . ASN A 1 89 ? -2.919 6.348 -5.040 1.00 92.50 89 ASN A O 1
ATOM 687 N N . TRP A 1 90 ? -1.137 4.998 -5.258 1.00 94.75 90 TRP A N 1
ATOM 688 C CA . TRP A 1 90 ? -1.736 3.920 -4.460 1.00 94.75 90 TRP A CA 1
ATOM 689 C C . TRP A 1 90 ? -1.959 4.352 -3.012 1.00 94.75 90 TRP A C 1
ATOM 691 O O . TRP A 1 90 ? -3.047 4.157 -2.476 1.00 94.75 90 TRP A O 1
ATOM 701 N N . TRP A 1 91 ? -0.953 4.973 -2.390 1.00 94.38 91 TRP A N 1
ATOM 702 C CA . TRP A 1 91 ? -1.078 5.491 -1.029 1.00 94.38 91 TRP A CA 1
ATOM 703 C C . TRP A 1 91 ? -2.247 6.475 -0.915 1.00 94.38 91 TRP A C 1
ATOM 705 O O . TRP A 1 91 ? -3.110 6.309 -0.057 1.00 94.38 91 TRP A O 1
ATOM 715 N N . ALA A 1 92 ? -2.316 7.453 -1.822 1.00 92.69 92 ALA A N 1
ATOM 716 C CA . ALA A 1 92 ? -3.389 8.439 -1.856 1.00 92.69 92 ALA A CA 1
ATOM 717 C C . ALA A 1 92 ? -4.764 7.791 -2.076 1.00 92.69 92 ALA A C 1
ATOM 719 O O . ALA A 1 92 ? -5.712 8.138 -1.377 1.00 92.69 92 ALA A O 1
ATOM 720 N N . ALA A 1 93 ? -4.878 6.822 -2.991 1.00 94.69 93 ALA A N 1
ATOM 721 C CA . ALA A 1 93 ? -6.127 6.099 -3.220 1.00 94.69 93 ALA A CA 1
ATOM 722 C C . ALA A 1 93 ? -6.605 5.393 -1.940 1.00 94.69 93 ALA A C 1
ATOM 724 O O . ALA A 1 93 ? -7.780 5.472 -1.593 1.00 94.69 93 ALA A O 1
ATOM 725 N N . PHE A 1 94 ? -5.701 4.757 -1.190 1.00 94.62 94 PHE A N 1
ATOM 726 C CA . PHE A 1 94 ? -6.060 4.070 0.052 1.00 94.62 94 PHE A CA 1
ATOM 727 C C . PHE A 1 94 ? -6.350 4.998 1.241 1.00 94.62 94 PHE A C 1
ATOM 729 O O . PHE A 1 94 ? -6.836 4.514 2.265 1.00 94.62 94 PHE A O 1
ATOM 736 N N . GLU A 1 95 ? -6.062 6.297 1.146 1.00 91.81 95 GLU A N 1
ATOM 737 C CA . GLU A 1 95 ? -6.504 7.295 2.131 1.00 91.81 95 GLU A CA 1
ATOM 738 C C . GLU A 1 95 ? -7.949 7.769 1.888 1.00 91.81 95 GLU A C 1
ATOM 740 O O . GLU A 1 95 ? -8.562 8.354 2.785 1.00 91.81 95 GLU A O 1
ATOM 745 N N . VAL A 1 96 ? -8.523 7.490 0.713 1.00 92.06 96 VAL A N 1
ATOM 746 C CA . VAL A 1 96 ? -9.908 7.847 0.380 1.00 92.06 96 VAL A CA 1
ATOM 747 C C . VAL A 1 96 ? -10.880 6.863 1.027 1.00 92.06 96 VAL A C 1
ATOM 749 O O . VAL A 1 96 ? -10.911 5.683 0.684 1.00 92.06 96 VAL A O 1
ATOM 752 N N . GLN A 1 97 ? -11.715 7.347 1.950 1.00 86.88 97 GLN A N 1
ATOM 753 C CA . GLN A 1 97 ? -12.691 6.513 2.668 1.00 86.88 97 GLN A CA 1
ATOM 754 C C . GLN A 1 97 ? -13.847 6.021 1.789 1.00 86.88 97 GLN A C 1
ATOM 756 O O . GLN A 1 97 ? -14.394 4.956 2.061 1.00 86.88 97 GLN A O 1
ATOM 761 N N . ASP A 1 98 ? -14.217 6.779 0.757 1.00 89.50 98 ASP A N 1
ATOM 762 C CA . ASP A 1 98 ? -15.245 6.379 -0.202 1.00 89.50 98 ASP A CA 1
ATOM 763 C C . ASP A 1 98 ? -14.703 5.255 -1.101 1.00 89.50 98 ASP A C 1
ATOM 765 O O . ASP A 1 98 ? -13.719 5.425 -1.827 1.00 89.50 98 ASP A O 1
ATOM 769 N N . THR A 1 99 ? -15.333 4.081 -1.034 1.00 86.44 99 THR A N 1
ATOM 770 C CA . THR A 1 99 ? -14.894 2.895 -1.777 1.00 86.44 99 THR A CA 1
ATOM 771 C C . THR A 1 99 ? -15.084 3.041 -3.284 1.00 86.44 99 THR A C 1
ATOM 773 O O . THR A 1 99 ? -14.277 2.502 -4.042 1.00 86.44 99 THR A O 1
ATOM 776 N N . ASP A 1 100 ? -16.095 3.790 -3.733 1.00 91.38 100 ASP A N 1
ATOM 777 C CA . ASP A 1 100 ? -16.359 4.015 -5.156 1.00 91.38 100 ASP A CA 1
ATOM 778 C C . ASP A 1 100 ? -15.354 5.012 -5.741 1.00 91.38 100 ASP A C 1
ATOM 780 O O . ASP A 1 100 ? -14.870 4.837 -6.864 1.00 91.38 100 ASP A O 1
ATOM 784 N N . GLU A 1 101 ? -15.013 6.061 -4.989 1.00 92.50 101 GLU A N 1
ATOM 785 C CA . GLU A 1 101 ? -13.969 7.012 -5.383 1.00 92.50 101 GLU A CA 1
ATOM 786 C C . GLU A 1 101 ? -12.591 6.340 -5.419 1.00 92.50 101 GLU A C 1
ATOM 788 O O . GLU A 1 101 ? -11.871 6.459 -6.416 1.00 92.50 101 GLU A O 1
ATOM 793 N N . ARG A 1 102 ? -12.264 5.541 -4.397 1.00 93.19 102 ARG A N 1
ATOM 794 C CA . ARG A 1 102 ? -11.045 4.724 -4.368 1.00 93.19 102 ARG A CA 1
ATOM 795 C C . ARG A 1 102 ? -10.970 3.777 -5.560 1.00 93.19 102 ARG A C 1
ATOM 797 O O . ARG A 1 102 ? -9.935 3.724 -6.219 1.00 93.19 102 ARG A O 1
ATOM 804 N N . ALA A 1 103 ? -12.051 3.060 -5.870 1.00 91.88 103 ALA A N 1
ATOM 805 C CA . ALA A 1 103 ? -12.090 2.147 -7.011 1.00 91.88 103 ALA A CA 1
ATOM 806 C C . ALA A 1 103 ? -11.819 2.878 -8.336 1.00 91.88 103 ALA A C 1
ATOM 808 O O . ALA A 1 103 ? -11.045 2.391 -9.159 1.00 91.88 103 ALA A O 1
ATOM 809 N N . LYS A 1 104 ? -12.373 4.085 -8.522 1.00 94.25 104 LYS A N 1
ATOM 810 C CA . LYS A 1 104 ? -12.076 4.920 -9.699 1.00 94.25 104 LYS A CA 1
ATOM 811 C C . LYS A 1 104 ? -10.605 5.325 -9.756 1.00 94.25 104 LYS A C 1
ATOM 813 O O . LYS A 1 104 ? -10.015 5.268 -10.830 1.00 94.25 104 LYS A O 1
ATOM 818 N N . MET A 1 105 ? -10.008 5.719 -8.631 1.00 94.38 105 MET A N 1
ATOM 819 C CA . MET A 1 105 ? -8.582 6.064 -8.574 1.00 94.38 105 MET A CA 1
ATOM 820 C C . MET A 1 105 ? -7.684 4.858 -8.861 1.00 94.38 105 MET A C 1
ATOM 822 O O . MET A 1 105 ? -6.698 4.985 -9.576 1.00 94.38 105 MET A O 1
ATOM 826 N N . LEU A 1 106 ? -8.024 3.678 -8.345 1.00 94.44 106 LEU A N 1
ATOM 827 C CA . LEU A 1 106 ? -7.274 2.454 -8.624 1.00 94.44 106 LEU A CA 1
ATOM 828 C C . LEU A 1 106 ? -7.395 2.046 -10.099 1.00 94.44 106 LEU A C 1
ATOM 830 O O . LEU A 1 106 ? -6.393 1.685 -10.711 1.00 94.44 106 LEU A O 1
ATOM 834 N N . ALA A 1 107 ? -8.573 2.208 -10.705 1.00 93.44 107 ALA A N 1
ATOM 835 C CA . ALA A 1 107 ? -8.781 1.935 -12.126 1.00 93.44 107 ALA A CA 1
ATOM 836 C C . ALA A 1 107 ? -7.945 2.843 -13.050 1.00 93.44 107 ALA A C 1
ATOM 838 O O . ALA A 1 107 ? -7.578 2.429 -14.147 1.00 93.44 107 ALA A O 1
ATOM 839 N N . THR A 1 108 ? -7.599 4.072 -12.635 1.00 92.44 108 THR A N 1
ATOM 840 C CA . THR A 1 108 ? -6.674 4.914 -13.423 1.00 92.44 108 THR A CA 1
ATOM 841 C C . THR A 1 108 ? -5.213 4.492 -13.273 1.00 92.44 108 THR A C 1
ATOM 843 O O . THR A 1 108 ? -4.396 4.817 -14.137 1.00 92.44 108 THR A O 1
ATOM 846 N N . LEU A 1 109 ? -4.877 3.755 -12.210 1.00 92.38 109 LEU A N 1
ATOM 847 C CA . LEU A 1 109 ? -3.527 3.256 -11.952 1.00 92.38 109 LEU A CA 1
ATOM 848 C C . LEU A 1 109 ? -3.236 1.934 -12.641 1.00 92.38 109 LEU A C 1
ATOM 850 O O . LEU A 1 109 ? -2.090 1.700 -13.021 1.00 92.38 109 LEU A O 1
ATOM 854 N N . GLU A 1 110 ? -4.251 1.097 -12.828 1.00 93.94 110 GLU A N 1
ATOM 855 C CA . GLU A 1 110 ? -4.102 -0.220 -13.442 1.00 93.94 110 GLU A CA 1
ATOM 856 C C . GLU A 1 110 ? -3.363 -0.170 -14.796 1.00 93.94 110 GLU A C 1
ATOM 858 O O . GLU A 1 110 ? -2.356 -0.869 -14.932 1.00 93.94 110 GLU A O 1
ATOM 863 N N . PRO A 1 111 ? -3.708 0.701 -15.770 1.00 92.81 111 PRO A N 1
ATOM 864 C CA . PRO A 1 111 ? -2.970 0.768 -17.032 1.00 92.81 111 PRO A CA 1
ATOM 865 C C . PRO A 1 111 ? -1.503 1.174 -16.849 1.00 92.81 111 PRO A C 1
ATOM 867 O O . PRO A 1 111 ? -0.625 0.665 -17.543 1.00 92.81 111 PRO A O 1
ATOM 870 N N . ALA A 1 112 ? -1.232 2.085 -15.906 1.00 89.50 112 ALA A N 1
ATOM 871 C CA . ALA A 1 112 ? 0.116 2.563 -15.616 1.00 89.50 112 ALA A CA 1
ATOM 872 C C . ALA A 1 112 ? 0.972 1.494 -14.928 1.00 89.50 112 ALA A C 1
ATOM 874 O O . ALA A 1 112 ? 2.185 1.482 -15.131 1.00 89.50 112 ALA A O 1
ATOM 875 N N . TYR A 1 113 ? 0.352 0.613 -14.137 1.00 89.50 113 TYR A N 1
ATOM 876 C CA . TYR A 1 113 ? 0.985 -0.576 -13.577 1.00 89.50 113 TYR A CA 1
ATOM 877 C C . TYR A 1 113 ? 1.255 -1.616 -14.665 1.00 89.50 113 TYR A C 1
ATOM 879 O O . TYR A 1 113 ? 2.398 -2.024 -14.839 1.00 89.50 113 TYR A O 1
ATOM 887 N N . LEU A 1 114 ? 0.240 -1.988 -15.447 1.00 90.81 114 LEU A N 1
ATOM 888 C CA . LEU A 1 114 ? 0.352 -3.024 -16.479 1.00 90.81 114 LEU A CA 1
ATOM 889 C C . LEU A 1 114 ? 1.332 -2.653 -17.603 1.00 90.81 114 LEU A C 1
ATOM 891 O O . LEU A 1 114 ? 1.878 -3.536 -18.259 1.00 90.81 114 LEU A O 1
ATOM 895 N N . SER A 1 115 ? 1.601 -1.362 -17.819 1.00 89.19 115 SER A N 1
ATOM 896 C CA . SER A 1 115 ? 2.631 -0.919 -18.764 1.00 89.19 115 SER A CA 1
ATOM 897 C C . SER A 1 115 ? 4.064 -1.113 -18.255 1.00 89.19 115 SER A C 1
ATOM 899 O O . SER A 1 115 ? 5.012 -0.860 -19.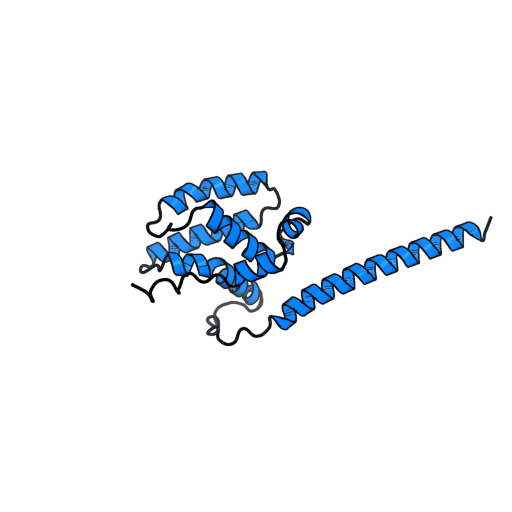000 1.00 89.19 115 SER A O 1
ATOM 901 N N . GLN A 1 116 ? 4.256 -1.474 -16.984 1.00 85.56 116 GLN A N 1
ATOM 902 C CA . GLN A 1 116 ? 5.584 -1.611 -16.401 1.00 85.56 116 GLN A CA 1
ATOM 903 C C . GLN A 1 116 ? 6.178 -2.991 -16.693 1.00 85.56 116 GLN A C 1
ATOM 905 O O . GLN A 1 116 ? 5.512 -4.004 -16.495 1.00 85.56 116 GLN A O 1
ATOM 910 N N . PRO A 1 117 ? 7.470 -3.071 -17.058 1.00 82.69 117 PRO A N 1
ATOM 911 C CA . PRO A 1 117 ? 8.125 -4.349 -17.349 1.00 82.69 117 PRO A CA 1
ATOM 912 C C . PRO A 1 117 ? 8.229 -5.273 -16.124 1.00 82.69 117 PRO A C 1
ATOM 914 O O . PRO A 1 117 ? 8.499 -6.461 -16.263 1.00 82.69 117 PRO A O 1
ATOM 917 N N . TRP A 1 118 ? 8.036 -4.729 -14.923 1.00 81.62 118 TRP A N 1
ATOM 918 C CA . TRP A 1 118 ? 8.102 -5.443 -13.651 1.00 81.62 118 TRP A CA 1
ATOM 919 C C . TRP A 1 118 ? 6.732 -5.809 -13.069 1.00 81.62 118 TRP A C 1
ATOM 921 O O . TRP A 1 118 ? 6.672 -6.351 -11.964 1.00 81.62 118 TRP A O 1
ATOM 931 N N . ALA A 1 119 ? 5.633 -5.536 -13.779 1.00 84.88 119 ALA A N 1
ATOM 932 C CA . ALA A 1 119 ? 4.283 -5.922 -13.374 1.00 84.88 119 ALA A CA 1
ATOM 933 C C . ALA A 1 119 ? 4.072 -7.442 -13.505 1.00 84.88 119 ALA A C 1
ATOM 935 O O . ALA A 1 119 ? 3.385 -7.924 -14.400 1.00 84.88 119 ALA A O 1
ATOM 936 N N . LYS A 1 120 ? 4.738 -8.207 -12.633 1.00 82.88 120 LYS A N 1
ATOM 937 C CA . LYS A 1 120 ? 4.717 -9.676 -12.621 1.00 82.88 120 LYS A CA 1
ATOM 938 C C . LYS A 1 120 ? 3.491 -10.254 -11.915 1.00 82.88 120 LYS A C 1
ATOM 940 O O . LYS A 1 120 ? 3.126 -11.391 -12.184 1.00 82.88 120 LYS A O 1
ATOM 945 N N . LEU A 1 121 ? 2.888 -9.491 -11.005 1.00 87.06 121 LEU A N 1
ATOM 946 C CA . LEU A 1 121 ? 1.701 -9.903 -10.264 1.00 87.06 121 LEU A CA 1
ATOM 947 C C . LEU A 1 121 ? 0.439 -9.341 -10.924 1.00 87.06 121 LEU A C 1
ATOM 949 O O . LEU A 1 121 ? 0.487 -8.276 -11.541 1.00 87.06 121 LEU A O 1
ATOM 953 N N . PRO A 1 122 ? -0.714 -10.003 -10.775 1.00 92.06 122 PRO A N 1
ATOM 954 C CA . PRO A 1 122 ? -1.990 -9.387 -11.100 1.00 92.06 122 PRO A CA 1
ATOM 955 C C . PRO A 1 122 ? -2.193 -8.085 -10.308 1.00 92.06 122 PRO A C 1
ATOM 957 O O . PRO A 1 122 ? -1.853 -8.002 -9.124 1.00 92.06 122 PRO A O 1
ATOM 960 N N . PHE A 1 123 ? -2.766 -7.063 -10.955 1.00 92.75 123 PHE A N 1
ATOM 961 C CA . PHE A 1 123 ? -2.978 -5.750 -10.334 1.00 92.75 123 PHE A CA 1
ATOM 962 C C . PHE A 1 123 ? -3.822 -5.842 -9.057 1.00 92.75 123 PHE A C 1
ATOM 964 O O . PHE A 1 123 ? -3.474 -5.224 -8.050 1.00 92.75 123 PHE A O 1
ATOM 971 N N . ASP A 1 124 ? -4.885 -6.648 -9.080 1.00 94.31 124 ASP A N 1
ATOM 972 C CA . ASP A 1 124 ? -5.774 -6.857 -7.935 1.00 94.31 124 ASP A CA 1
ATOM 973 C C . ASP A 1 124 ? -5.049 -7.509 -6.754 1.00 94.31 124 ASP A C 1
ATOM 975 O O . ASP A 1 124 ? -5.208 -7.070 -5.616 1.00 94.31 124 ASP A O 1
ATOM 979 N N . GLU A 1 125 ? -4.194 -8.503 -7.019 1.00 92.50 125 GLU A N 1
ATOM 980 C CA . GLU A 1 125 ? -3.420 -9.187 -5.979 1.00 92.50 125 GLU A CA 1
ATOM 981 C C . GLU A 1 125 ? -2.436 -8.230 -5.303 1.00 92.50 125 GLU A C 1
ATOM 983 O O . GLU A 1 125 ? -2.398 -8.129 -4.072 1.00 92.50 125 GLU A O 1
ATOM 988 N N . LEU A 1 126 ? -1.676 -7.467 -6.095 1.00 92.81 126 LEU A N 1
ATOM 989 C CA . LEU A 1 126 ? -0.755 -6.472 -5.553 1.00 92.81 126 LEU A CA 1
ATOM 990 C C . LEU A 1 126 ? -1.510 -5.371 -4.795 1.00 92.81 126 LEU A C 1
ATOM 992 O O . LEU A 1 126 ? -1.103 -4.982 -3.699 1.00 92.81 126 LEU A O 1
ATOM 996 N N . THR A 1 127 ? -2.627 -4.894 -5.340 1.00 94.56 127 THR A N 1
ATOM 997 C CA . THR A 1 127 ? -3.468 -3.872 -4.703 1.00 94.56 127 THR A CA 1
ATOM 998 C C . THR A 1 127 ? -4.026 -4.365 -3.370 1.00 94.56 127 THR A C 1
ATOM 1000 O O . THR A 1 127 ? -4.011 -3.612 -2.395 1.00 94.56 127 THR A O 1
ATOM 1003 N N . GLU A 1 128 ? -4.454 -5.625 -3.275 1.00 94.44 128 GLU A N 1
ATOM 1004 C CA . GLU A 1 128 ? -4.931 -6.209 -2.021 1.00 94.44 128 GLU A CA 1
ATOM 1005 C C . GLU A 1 128 ? -3.810 -6.322 -0.976 1.00 94.44 128 GLU A C 1
ATOM 1007 O O . GLU A 1 128 ? -4.012 -5.953 0.186 1.00 94.44 128 GLU A O 1
ATOM 1012 N N . ILE A 1 129 ? -2.610 -6.755 -1.377 1.00 93.81 129 ILE A N 1
ATOM 1013 C CA . ILE A 1 129 ? -1.432 -6.791 -0.493 1.00 93.81 129 ILE A CA 1
ATOM 1014 C C . ILE A 1 129 ? -1.131 -5.390 0.053 1.00 93.81 129 ILE A C 1
ATOM 1016 O O . ILE A 1 129 ? -0.953 -5.207 1.264 1.00 93.81 129 ILE A O 1
ATOM 1020 N N . LEU A 1 130 ? -1.094 -4.391 -0.829 1.00 94.88 130 LEU A N 1
ATOM 1021 C CA . LEU A 1 130 ? -0.804 -3.010 -0.459 1.00 94.88 130 LEU A CA 1
ATOM 1022 C C . LEU A 1 130 ? -1.902 -2.419 0.433 1.00 94.88 130 LEU A C 1
ATOM 1024 O O . LEU A 1 130 ? -1.582 -1.735 1.408 1.00 94.88 130 LEU A O 1
ATOM 1028 N N . LEU A 1 131 ? -3.173 -2.737 0.179 1.00 95.00 131 LEU A N 1
ATOM 1029 C CA . LEU A 1 131 ? -4.290 -2.334 1.031 1.00 95.00 131 LEU A CA 1
ATOM 1030 C C . LEU A 1 131 ? -4.160 -2.931 2.440 1.00 95.00 131 LEU A C 1
ATOM 1032 O O . LEU A 1 131 ? -4.260 -2.195 3.424 1.00 95.00 131 LEU A O 1
ATOM 1036 N N . LYS A 1 132 ? -3.872 -4.234 2.560 1.00 95.06 132 LYS A N 1
ATOM 1037 C CA . LYS A 1 132 ? -3.653 -4.911 3.855 1.00 95.06 132 LYS A CA 1
ATOM 1038 C C . LYS A 1 132 ? -2.490 -4.278 4.633 1.00 95.06 132 LYS A C 1
ATOM 1040 O O . LYS A 1 132 ? -2.594 -4.039 5.843 1.00 95.06 132 LYS A O 1
ATOM 1045 N N . ARG A 1 133 ? -1.397 -3.924 3.946 1.00 94.31 133 ARG A N 1
ATOM 1046 C CA . ARG A 1 133 ? -0.289 -3.163 4.552 1.00 94.31 133 ARG A CA 1
ATOM 1047 C C . ARG A 1 133 ? -0.730 -1.772 4.993 1.00 94.31 133 ARG A C 1
ATOM 1049 O O . ARG A 1 133 ? -0.437 -1.373 6.120 1.00 94.31 133 ARG A O 1
ATOM 1056 N N . HIS A 1 134 ? -1.457 -1.045 4.149 1.00 95.12 134 HIS A N 1
ATOM 1057 C CA . HIS A 1 134 ? -1.931 0.300 4.467 1.00 95.12 134 HIS A CA 1
ATOM 1058 C C . HIS A 1 134 ? -2.875 0.300 5.678 1.00 95.12 134 HIS A C 1
ATOM 1060 O O . HIS A 1 134 ? -2.707 1.119 6.578 1.00 95.12 134 HIS A O 1
ATOM 1066 N N . ILE A 1 135 ? -3.796 -0.664 5.768 1.00 93.56 135 ILE A N 1
ATOM 1067 C CA . ILE A 1 135 ? -4.657 -0.882 6.942 1.00 93.56 135 ILE A CA 1
ATOM 1068 C C . ILE A 1 135 ? -3.823 -1.128 8.205 1.00 93.56 135 ILE A C 1
ATOM 1070 O O . ILE A 1 135 ? -4.091 -0.537 9.253 1.00 93.56 135 ILE A O 1
ATOM 1074 N N . SER A 1 136 ? -2.782 -1.956 8.113 1.00 93.56 136 SER A N 1
ATOM 1075 C CA . SER A 1 136 ? -1.907 -2.268 9.251 1.00 93.56 136 SER A CA 1
ATOM 1076 C C . SER A 1 136 ? -1.110 -1.056 9.744 1.00 93.56 136 SER A C 1
ATOM 1078 O O . SER A 1 136 ? -0.905 -0.890 10.950 1.00 93.56 136 SER A O 1
ATOM 1080 N N . LEU A 1 137 ? -0.650 -0.213 8.817 1.00 90.88 137 LEU A N 1
ATOM 1081 C CA . LEU A 1 137 ? 0.181 0.961 9.095 1.00 90.88 137 LEU A CA 1
ATOM 1082 C C . LEU A 1 137 ? -0.651 2.177 9.529 1.00 90.88 137 LEU A C 1
ATOM 1084 O O . LEU A 1 137 ? -0.262 2.912 10.440 1.00 90.88 137 LEU A O 1
ATOM 1088 N N . VAL A 1 138 ? -1.804 2.390 8.893 1.00 91.75 138 VAL A N 1
ATOM 1089 C CA . VAL A 1 138 ? -2.646 3.583 9.060 1.00 91.75 138 VAL A CA 1
ATOM 1090 C C . VAL A 1 138 ? -4.123 3.199 9.244 1.00 91.75 138 VAL A C 1
ATOM 1092 O O . VAL A 1 138 ? -4.991 3.648 8.497 1.00 91.75 138 VAL A O 1
ATOM 1095 N N . PRO A 1 139 ? -4.477 2.433 10.295 1.00 89.88 139 PRO A N 1
ATOM 1096 C CA . PRO A 1 139 ? -5.845 1.935 10.484 1.00 89.88 139 PRO A CA 1
ATOM 1097 C C . PRO A 1 139 ? -6.886 3.052 10.646 1.00 89.88 139 PRO A C 1
ATOM 1099 O O . PRO A 1 139 ? -8.068 2.843 10.423 1.00 89.88 139 PRO A O 1
ATOM 1102 N N . LYS A 1 140 ? -6.457 4.260 11.030 1.00 87.88 140 LYS A N 1
ATOM 1103 C CA . LYS A 1 140 ? -7.337 5.425 11.205 1.00 87.88 140 LYS A CA 1
ATOM 1104 C C . LYS A 1 140 ? -7.873 5.996 9.890 1.00 87.88 140 LYS A C 1
ATOM 1106 O O . LYS A 1 140 ? -8.814 6.782 9.943 1.00 87.88 140 LYS A O 1
ATOM 1111 N N . SER A 1 141 ? -7.258 5.653 8.760 1.00 87.38 141 SER A N 1
ATOM 1112 C CA . SER A 1 141 ? -7.694 6.108 7.438 1.00 87.38 141 SER A CA 1
ATOM 1113 C C . SER A 1 141 ? -8.801 5.230 6.848 1.00 87.38 141 SER A C 1
ATOM 1115 O O . SER A 1 141 ? -9.388 5.613 5.845 1.00 87.38 141 SER A O 1
ATOM 1117 N N . HIS A 1 142 ? -9.122 4.095 7.480 1.00 90.69 142 HIS A N 1
ATOM 1118 C CA . HIS A 1 142 ? -10.088 3.113 6.978 1.00 90.69 142 HIS A CA 1
ATOM 1119 C C . HIS A 1 142 ? -11.351 3.066 7.832 1.00 90.69 142 HIS A C 1
ATOM 1121 O O . HIS A 1 142 ? -11.340 3.407 9.020 1.00 90.69 142 HIS A O 1
ATOM 1127 N N . THR A 1 143 ? -12.449 2.626 7.222 1.00 88.94 143 THR A N 1
ATOM 1128 C CA . THR A 1 143 ? -13.734 2.437 7.909 1.00 88.94 143 THR A CA 1
ATOM 1129 C C . THR A 1 143 ? -13.724 1.172 8.779 1.00 88.94 143 THR A C 1
ATOM 1131 O O . THR A 1 143 ? -12.920 0.265 8.572 1.00 88.94 143 THR A O 1
ATOM 1134 N N . GLU A 1 144 ? -14.633 1.067 9.757 1.00 87.88 144 GLU A N 1
ATOM 1135 C CA . GLU A 1 144 ? -14.753 -0.151 10.584 1.00 87.88 144 GLU A CA 1
ATOM 1136 C C . GLU A 1 144 ? -15.096 -1.399 9.747 1.00 87.88 144 GLU A C 1
ATOM 1138 O O . GLU A 1 144 ? -14.656 -2.506 10.063 1.00 87.88 144 GLU A O 1
ATOM 1143 N N . GLU A 1 145 ? -15.842 -1.221 8.657 1.00 87.94 145 GLU A N 1
ATOM 1144 C CA . GLU A 1 145 ? -16.192 -2.286 7.711 1.00 87.94 145 GLU A CA 1
ATOM 1145 C C . GLU A 1 145 ? -14.949 -2.804 6.975 1.00 87.94 145 GLU A C 1
ATOM 1147 O O . GLU A 1 145 ? -14.726 -4.011 6.908 1.00 87.94 145 GLU A O 1
ATOM 1152 N N . GLU A 1 146 ? -14.068 -1.915 6.512 1.00 84.81 146 GLU A N 1
ATOM 1153 C CA . GLU A 1 146 ? -12.809 -2.318 5.874 1.00 84.81 146 GLU A CA 1
ATOM 1154 C C . GLU A 1 146 ? -11.831 -2.964 6.857 1.00 84.81 146 GLU A C 1
ATOM 1156 O O . GLU A 1 146 ? -11.189 -3.963 6.531 1.00 84.81 146 GLU A O 1
ATOM 1161 N N . LEU A 1 147 ? -11.744 -2.440 8.082 1.00 87.56 147 LEU A N 1
ATOM 1162 C CA . LEU A 1 147 ? -10.891 -3.010 9.128 1.00 87.56 147 LEU A CA 1
ATOM 1163 C C . LEU A 1 147 ? -11.331 -4.417 9.550 1.00 87.56 147 LEU A C 1
ATOM 1165 O O . LEU A 1 147 ? -10.500 -5.203 9.996 1.00 87.56 147 LEU A O 1
ATOM 1169 N N . SER A 1 148 ? -12.624 -4.725 9.434 1.00 90.12 148 SER A N 1
ATOM 1170 C CA . SER A 1 148 ? -13.183 -6.037 9.778 1.00 90.12 148 SER A CA 1
ATOM 1171 C C . SER A 1 148 ? -13.202 -7.028 8.612 1.00 90.12 148 SER A C 1
ATOM 1173 O O . SER A 1 148 ? -13.473 -8.207 8.838 1.00 90.12 148 SER A O 1
ATOM 1175 N N . ARG A 1 149 ? -12.867 -6.586 7.389 1.00 90.56 149 ARG A N 1
ATOM 1176 C CA . ARG A 1 149 ? -12.768 -7.448 6.201 1.00 90.56 149 ARG A CA 1
ATOM 1177 C C . ARG A 1 149 ? -11.623 -8.458 6.293 1.00 90.56 149 ARG A C 1
ATOM 1179 O O . ARG A 1 149 ? -11.754 -9.548 5.747 1.00 90.56 149 ARG A O 1
ATOM 1186 N N . PHE A 1 150 ? -10.525 -8.095 6.953 1.00 91.50 150 PHE A N 1
ATOM 1187 C CA . PHE A 1 150 ? -9.305 -8.901 7.005 1.00 91.50 150 PHE A CA 1
ATOM 1188 C C . PHE A 1 150 ? -9.016 -9.392 8.416 1.00 91.50 150 PHE A C 1
ATOM 1190 O O . PHE A 1 150 ? -9.161 -8.648 9.393 1.00 91.50 150 PHE A O 1
ATOM 1197 N N . SER A 1 151 ? -8.567 -10.639 8.531 1.00 91.44 151 SER A N 1
ATOM 1198 C CA . SER A 1 151 ? -8.142 -11.171 9.823 1.00 91.44 151 SER A CA 1
ATOM 1199 C C . SER A 1 151 ? -6.798 -10.557 10.259 1.00 91.44 151 SER A C 1
ATOM 1201 O O . SER A 1 151 ? -5.995 -10.136 9.419 1.00 91.44 151 SER A O 1
ATOM 1203 N N . PRO A 1 152 ? -6.498 -10.509 11.572 1.00 89.94 152 PRO A N 1
ATOM 1204 C CA . PRO A 1 152 ? -5.186 -10.078 12.054 1.00 89.94 152 PRO A CA 1
ATOM 1205 C C . PRO A 1 152 ? -4.020 -10.859 11.430 1.00 89.94 152 PRO A C 1
ATOM 1207 O O . PRO A 1 152 ? -2.963 -10.279 11.181 1.00 89.94 152 PRO A O 1
ATOM 1210 N N . GLU A 1 153 ? -4.217 -12.149 11.159 1.00 91.56 153 GLU A N 1
ATOM 1211 C CA . GLU A 1 153 ? -3.234 -13.035 10.535 1.00 91.56 153 GLU A CA 1
ATOM 1212 C C . GLU A 1 153 ? -2.982 -12.658 9.069 1.00 91.56 153 GLU A C 1
ATOM 1214 O O . GLU A 1 153 ? -1.831 -12.639 8.642 1.00 91.56 153 GLU A O 1
ATOM 1219 N N . GLU A 1 154 ? -4.017 -12.292 8.307 1.00 89.62 154 GLU A N 1
ATOM 1220 C CA . GLU A 1 154 ? -3.854 -11.817 6.925 1.00 89.62 154 GLU A CA 1
ATOM 1221 C C . GLU A 1 154 ? -3.094 -10.491 6.854 1.00 89.62 154 GLU A C 1
ATOM 1223 O O . GLU A 1 154 ? -2.245 -10.291 5.983 1.00 89.62 154 GLU A O 1
ATOM 1228 N N . LEU A 1 155 ? -3.392 -9.580 7.782 1.00 91.88 155 LEU A N 1
ATOM 1229 C CA . LEU A 1 155 ? -2.705 -8.297 7.898 1.00 91.88 155 LEU A CA 1
ATOM 1230 C C . LEU A 1 155 ? -1.228 -8.493 8.259 1.00 91.88 155 LEU A C 1
ATOM 1232 O O . LEU A 1 155 ? -0.350 -7.842 7.692 1.00 91.88 155 LEU A O 1
ATOM 1236 N N . GLU A 1 156 ? -0.934 -9.416 9.174 1.00 90.75 156 GLU A N 1
ATOM 1237 C CA . GLU A 1 156 ? 0.437 -9.783 9.516 1.00 90.75 156 GLU A CA 1
ATOM 1238 C C . GLU A 1 156 ? 1.165 -10.466 8.355 1.00 90.75 156 GLU A C 1
ATOM 1240 O O . GLU A 1 156 ? 2.300 -10.088 8.060 1.00 90.75 156 GLU A O 1
ATOM 1245 N N . ALA A 1 157 ? 0.515 -11.401 7.662 1.00 89.81 157 ALA A N 1
ATOM 1246 C CA . ALA A 1 157 ? 1.070 -12.052 6.482 1.00 89.81 157 ALA A CA 1
ATOM 1247 C C . ALA A 1 157 ? 1.435 -11.017 5.411 1.00 89.81 157 ALA A C 1
ATOM 1249 O O . ALA A 1 157 ? 2.575 -10.996 4.954 1.00 89.81 157 ALA A O 1
ATOM 1250 N N . ALA A 1 158 ? 0.528 -10.085 5.096 1.00 91.19 158 ALA A N 1
ATOM 1251 C CA . ALA A 1 158 ? 0.778 -9.030 4.117 1.00 91.19 158 ALA A CA 1
ATOM 1252 C C . ALA A 1 158 ? 2.008 -8.179 4.470 1.00 91.19 158 ALA A C 1
ATOM 1254 O O . ALA A 1 158 ? 2.808 -7.863 3.588 1.00 91.19 158 ALA A O 1
ATOM 1255 N N . MET A 1 159 ? 2.196 -7.844 5.750 1.00 91.19 159 MET A N 1
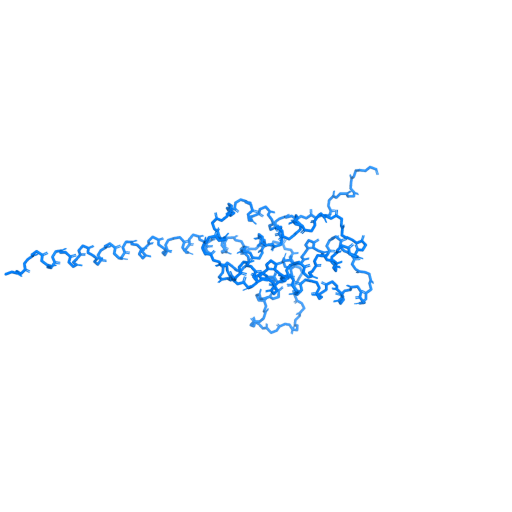ATOM 1256 C CA . MET A 1 159 ? 3.355 -7.082 6.239 1.00 91.19 159 MET A CA 1
ATOM 1257 C C . MET A 1 159 ? 4.688 -7.830 6.108 1.00 91.19 159 MET A C 1
ATOM 1259 O O . MET A 1 159 ? 5.727 -7.177 6.055 1.00 91.19 159 MET A O 1
ATOM 1263 N N . ASN A 1 160 ? 4.655 -9.162 6.045 1.00 88.50 160 ASN A N 1
ATOM 1264 C CA . ASN A 1 160 ? 5.838 -10.020 5.964 1.00 88.50 160 ASN A CA 1
ATOM 1265 C C . ASN A 1 160 ? 6.118 -10.550 4.548 1.00 88.50 160 ASN A C 1
ATOM 1267 O O . ASN A 1 160 ? 7.116 -11.238 4.361 1.00 88.50 160 ASN A O 1
ATOM 1271 N N . ILE A 1 161 ? 5.264 -10.248 3.561 1.00 84.56 161 ILE A N 1
ATOM 1272 C CA . ILE A 1 161 ? 5.522 -10.611 2.160 1.00 84.56 161 ILE A CA 1
ATOM 1273 C C . ILE A 1 161 ? 6.871 -10.035 1.712 1.00 84.56 161 ILE A C 1
ATOM 1275 O O . ILE A 1 161 ? 7.122 -8.835 1.849 1.00 84.56 161 ILE A O 1
ATOM 1279 N N . SER A 1 162 ? 7.690 -10.918 1.156 1.00 77.75 162 SER A N 1
ATOM 1280 C CA . SER A 1 162 ? 8.958 -10.636 0.500 1.00 77.75 162 SER A CA 1
ATOM 1281 C C . SER A 1 162 ? 8.969 -11.419 -0.809 1.00 77.75 162 SER A C 1
ATOM 1283 O O . SER A 1 162 ? 8.644 -12.606 -0.821 1.00 77.75 162 SER A O 1
ATOM 1285 N N . PHE A 1 163 ? 9.318 -10.755 -1.901 1.00 74.69 163 PHE A N 1
ATOM 1286 C CA . PHE A 1 163 ? 9.461 -11.322 -3.241 1.00 74.69 163 PHE A CA 1
ATOM 1287 C C . PHE A 1 163 ? 10.926 -11.620 -3.588 1.00 74.69 163 PHE A C 1
ATOM 1289 O O . PHE A 1 163 ? 11.245 -11.940 -4.731 1.00 74.69 163 PHE A O 1
ATOM 1296 N N . SER A 1 164 ? 11.832 -11.502 -2.613 1.00 63.38 164 SER A N 1
ATOM 1297 C CA . SER A 1 164 ? 13.274 -11.680 -2.816 1.00 63.38 164 SER A CA 1
ATOM 1298 C C . SER A 1 164 ? 13.774 -13.136 -2.752 1.00 63.38 164 SER A C 1
ATOM 1300 O O . SER A 1 164 ? 14.968 -13.351 -2.934 1.00 63.38 164 SER A O 1
ATOM 1302 N N . ASP A 1 165 ? 12.889 -14.129 -2.583 1.00 46.50 165 ASP A N 1
ATOM 1303 C CA . ASP A 1 165 ? 13.262 -15.544 -2.372 1.00 46.50 165 ASP A CA 1
ATOM 1304 C C . ASP A 1 165 ? 13.071 -16.493 -3.582 1.00 46.50 165 ASP A C 1
ATOM 1306 O O . ASP A 1 165 ? 13.360 -17.679 -3.470 1.00 46.50 165 ASP A O 1
ATOM 1310 N N . GLU A 1 166 ? 12.667 -16.023 -4.769 1.00 46.06 166 GLU A N 1
ATOM 1311 C CA . GLU A 1 166 ? 12.478 -16.908 -5.946 1.00 46.06 166 GLU A CA 1
ATOM 1312 C C . GLU A 1 166 ? 13.721 -17.093 -6.847 1.00 46.06 166 GLU A C 1
ATOM 1314 O O . GLU A 1 166 ? 13.614 -17.606 -7.955 1.00 46.06 166 GLU A O 1
ATOM 1319 N N . THR A 1 167 ? 14.927 -16.706 -6.414 1.00 41.06 167 THR A N 1
ATOM 1320 C CA . THR A 1 167 ? 16.168 -16.925 -7.200 1.00 41.06 167 THR A CA 1
ATOM 1321 C C . THR A 1 167 ? 17.137 -17.928 -6.576 1.00 41.06 167 THR A C 1
ATOM 1323 O O . THR A 1 167 ? 18.342 -17.843 -6.808 1.00 41.06 167 THR A O 1
ATOM 1326 N N . ALA A 1 168 ? 16.637 -18.870 -5.776 1.00 38.75 168 ALA A N 1
ATOM 1327 C CA . ALA A 1 168 ? 17.464 -19.886 -5.127 1.00 38.75 168 ALA A CA 1
ATOM 1328 C C . ALA A 1 168 ? 17.070 -21.335 -5.454 1.00 38.75 168 ALA A C 1
ATOM 1330 O O . ALA A 1 168 ? 17.436 -22.204 -4.679 1.00 38.75 168 ALA A O 1
ATOM 1331 N N . GLU A 1 169 ? 16.373 -21.611 -6.562 1.00 40.94 169 GLU A N 1
ATOM 1332 C CA . GLU A 1 169 ? 16.201 -22.979 -7.085 1.00 40.94 169 GLU A CA 1
ATOM 1333 C C . GLU A 1 169 ? 15.684 -22.948 -8.541 1.00 40.94 169 GLU A C 1
ATOM 1335 O O . GLU A 1 169 ? 14.486 -22.828 -8.775 1.00 40.94 169 GLU A O 1
ATOM 1340 N N . ASP A 1 170 ? 16.617 -22.935 -9.505 1.00 34.03 170 ASP A N 1
ATOM 1341 C CA . ASP A 1 170 ? 16.665 -23.801 -10.710 1.00 34.03 170 ASP A CA 1
ATOM 1342 C C . ASP A 1 170 ? 17.904 -23.487 -11.579 1.00 34.03 170 ASP A C 1
ATOM 1344 O O . ASP A 1 170 ? 18.099 -22.313 -11.981 1.00 34.03 170 ASP A O 1
#

pLDDT: mean 77.33, std 16.65, range [34.03, 95.12]

Radius of gyration: 21.5 Å; chains: 1; bounding box: 61×40×62 Å

Foldseek 3Di:
DPDPVVVVVVVVVVVVVVVVVVVVVVVVVLVVVVVVPPDPDDDDDDPPPDDPVCVLVVVLLCLLCQQVCLLQVDPDPVSVVLSVVLSVLLLVLLLDADPVSSVVSLVVSQVSLVPGPSNPDHSVVSSVLSSLSSCSSCVVSYDPVSVVVDDPVSSVVSSPDDPNPPPPDD